Protein AF-A0A7Y5X250-F1 (afdb_monomer)

Nearest PDB structures (foldseek):
  8tr2-assembly1_B  TM=3.278E-01  e=4.775E+00  Rattus norvegicus
  2d1l-assembly1_B  TM=2.082E-01  e=7.367E+00  Mus musculus

Mean predicted aligned error: 4.44 Å

Secondary structure (DSSP, 8-state):
--GGGGGGHHHHHHHHHHHHHHS-GGGHHHHHHHHHHHHHHHHHHHHHHHHHHTTT-TT-HHHHHHHHHHHHHHHHHHHHHTS--GGGHHHHHHHHHHHHHHHHHHHHHTT-S-HHHHHHHHHHHHHHHHHHHHHHHTT--BTTTTB-HHHHHHHHHHHHHHHHHH--

Solvent-accessible surface area (backbone atoms only — not comparable to full-atom values): 8158 Å² total; per-residue (Å²): 137,57,83,75,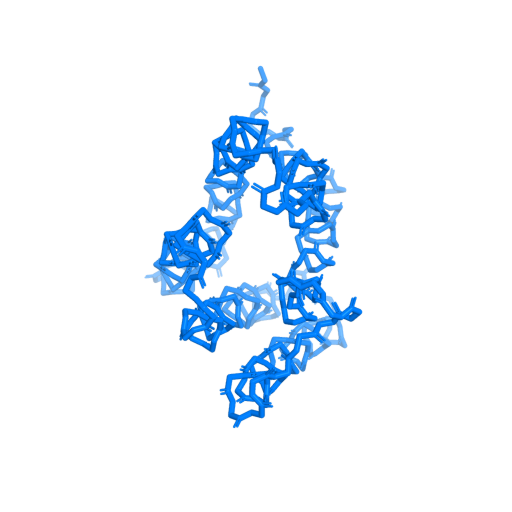56,36,28,58,26,24,49,50,14,44,70,25,37,51,55,28,46,68,52,58,89,89,42,60,68,60,32,51,53,26,42,51,54,12,49,54,26,37,53,47,18,50,52,44,50,31,65,54,36,43,78,58,32,88,86,32,58,44,30,47,46,27,51,54,18,46,57,51,18,55,54,30,46,47,38,30,68,74,69,60,36,59,79,32,42,29,61,21,14,45,20,44,16,41,26,38,28,30,52,21,50,44,36,32,75,54,64,73,48,58,66,68,59,22,50,49,34,35,52,50,14,50,48,19,29,54,44,10,45,49,28,48,74,65,76,50,46,49,90,87,41,90,30,52,66,24,58,52,51,45,45,54,50,37,44,55,50,22,54,55,57,60,78,106

pLDDT: mean 88.86, std 9.54, range [54.66, 97.62]

Sequence (168 aa):
MTRAKLPALGYAYVALALPALLLGLQHERAKTTLVTGAAFAYLWFIASLRARLVRFDPDGFFASVVVLGGGAYIALQTLAVIGGATQAAAPAAACAATVIIGSSLAAWRARKIARWFGQAGVAGGIAVLVVGLVEAAGDWTLAGGRVFASSLGFMVWVVVTATYLLRR

Foldseek 3Di:
DDLLLLLVLLVVLLVLLVVLQVDFPVCLPSNVVSLVSNLVSQLSNLVSLLVVLCVQCVVSPLSVQLNVLSVQLSVLSCCCRNVVPLLSQLVNLLSLLSNQLSSLVSCVVSVVDDPVSSVVSNVLSVVLNVQSVCCNVVVDAPPPTSHGPSVVSSSVSSVVVSVVSNVD

Structure (mmCIF, N/CA/C/O backbone):
data_AF-A0A7Y5X250-F1
#
_entry.id   AF-A0A7Y5X250-F1
#
loop_
_atom_site.group_PDB
_atom_site.id
_atom_site.type_symbol
_atom_site.label_atom_id
_atom_site.label_alt_id
_atom_site.label_comp_id
_atom_site.label_asym_id
_atom_site.label_entity_id
_atom_site.label_seq_id
_atom_site.pdbx_PDB_ins_code
_atom_site.Cartn_x
_atom_site.Cartn_y
_atom_site.Cartn_z
_atom_site.occupancy
_atom_site.B_iso_or_equiv
_atom_site.auth_seq_id
_atom_site.auth_comp_id
_atom_site.auth_asym_id
_atom_site.auth_atom_id
_atom_site.pdbx_PDB_model_num
ATOM 1 N N . MET A 1 1 ? 19.752 12.066 2.886 1.00 58.53 1 MET A N 1
ATOM 2 C CA . MET A 1 1 ? 19.222 10.825 2.269 1.00 58.53 1 MET A CA 1
ATOM 3 C C . MET A 1 1 ? 19.469 10.876 0.768 1.00 58.53 1 MET A C 1
ATOM 5 O O . MET A 1 1 ? 19.169 11.898 0.171 1.00 58.53 1 MET A O 1
ATOM 9 N N . THR A 1 2 ? 20.012 9.825 0.148 1.00 76.44 2 THR A N 1
ATOM 10 C CA . THR A 1 2 ? 20.107 9.747 -1.323 1.00 76.44 2 THR A CA 1
ATOM 11 C C . THR A 1 2 ? 18.828 9.136 -1.899 1.00 76.44 2 THR A C 1
ATOM 13 O O . THR A 1 2 ? 18.168 8.341 -1.229 1.00 76.44 2 THR A O 1
ATOM 16 N N . ARG A 1 3 ? 18.480 9.462 -3.154 1.00 72.56 3 ARG A N 1
ATOM 17 C CA . ARG A 1 3 ? 17.266 8.954 -3.832 1.00 72.56 3 ARG A CA 1
ATOM 18 C C . ARG A 1 3 ? 17.148 7.422 -3.796 1.00 72.56 3 ARG A C 1
ATOM 20 O O . ARG A 1 3 ? 16.043 6.901 -3.707 1.00 72.56 3 ARG A O 1
ATOM 27 N N . ALA A 1 4 ? 18.279 6.716 -3.809 1.00 78.12 4 ALA A N 1
ATOM 28 C CA . ALA A 1 4 ? 18.352 5.256 -3.738 1.00 78.12 4 ALA A CA 1
ATOM 29 C C . ALA A 1 4 ? 17.887 4.667 -2.392 1.00 78.12 4 ALA A C 1
ATOM 31 O O . ALA A 1 4 ? 17.453 3.523 -2.349 1.00 78.12 4 ALA A O 1
ATOM 32 N N . LYS A 1 5 ? 17.949 5.439 -1.298 1.00 86.75 5 LYS A N 1
ATOM 33 C CA . LYS A 1 5 ? 17.551 4.990 0.047 1.00 86.75 5 LYS A CA 1
ATOM 34 C C . LYS A 1 5 ? 16.111 5.361 0.411 1.00 86.75 5 LYS A C 1
ATOM 36 O O . LYS A 1 5 ? 15.608 4.876 1.416 1.00 86.75 5 LYS A O 1
ATOM 41 N N . LEU A 1 6 ? 15.436 6.183 -0.397 1.00 88.50 6 LEU A N 1
ATOM 42 C CA . LEU A 1 6 ? 14.043 6.585 -0.158 1.00 88.50 6 LEU A CA 1
ATOM 43 C C . LEU A 1 6 ? 13.054 5.411 -0.044 1.00 88.50 6 LEU A C 1
ATOM 45 O O . LEU A 1 6 ? 12.153 5.516 0.785 1.00 88.50 6 LEU A O 1
ATOM 49 N N . PRO A 1 7 ? 13.213 4.275 -0.758 1.00 92.19 7 PRO A N 1
ATOM 50 C CA . PRO A 1 7 ? 12.323 3.134 -0.560 1.00 92.19 7 PRO A CA 1
ATOM 51 C C . PRO A 1 7 ? 12.354 2.558 0.864 1.00 92.19 7 PRO A C 1
ATOM 53 O O . PRO A 1 7 ? 11.370 1.961 1.289 1.00 92.19 7 PRO A O 1
ATOM 56 N N . ALA A 1 8 ? 13.426 2.785 1.639 1.00 93.69 8 ALA A N 1
ATOM 57 C CA . ALA A 1 8 ? 13.496 2.370 3.042 1.00 93.69 8 ALA A CA 1
ATOM 58 C C . ALA A 1 8 ? 12.448 3.068 3.925 1.00 93.69 8 ALA A C 1
ATOM 60 O O . ALA A 1 8 ? 12.093 2.551 4.983 1.00 93.69 8 ALA A O 1
ATOM 61 N N . LEU A 1 9 ? 11.896 4.202 3.477 1.00 94.62 9 LEU A N 1
ATOM 62 C CA . LEU A 1 9 ? 10.781 4.862 4.155 1.00 94.62 9 LEU A CA 1
ATOM 63 C C . LEU A 1 9 ? 9.496 4.024 4.124 1.00 94.62 9 LEU A C 1
ATOM 65 O O . LEU A 1 9 ? 8.630 4.237 4.962 1.00 94.62 9 LEU A O 1
ATOM 69 N N . GLY A 1 10 ? 9.400 3.009 3.256 1.00 94.44 10 GLY A N 1
ATOM 70 C CA . GLY A 1 10 ? 8.344 2.002 3.349 1.00 94.44 10 GLY A CA 1
ATOM 71 C C . GLY A 1 10 ? 8.393 1.227 4.672 1.00 94.44 10 GLY A C 1
ATOM 72 O O . GLY A 1 10 ? 7.355 0.999 5.285 1.00 94.44 10 GLY A O 1
ATOM 73 N N . TYR A 1 11 ? 9.588 0.896 5.177 1.00 95.94 11 TYR A N 1
ATOM 74 C CA . TYR A 1 11 ? 9.721 0.273 6.500 1.00 95.94 11 TYR A CA 1
ATOM 75 C C . TYR A 1 11 ? 9.371 1.246 7.621 1.00 95.94 11 TYR A C 1
ATOM 77 O O . TYR A 1 11 ? 8.694 0.857 8.566 1.00 95.94 11 TYR A O 1
ATOM 85 N N . ALA A 1 12 ? 9.793 2.510 7.502 1.00 95.50 12 ALA A N 1
ATOM 86 C CA . ALA A 1 12 ? 9.445 3.543 8.476 1.00 95.50 12 ALA A CA 1
ATOM 87 C C . ALA A 1 12 ? 7.926 3.765 8.538 1.00 95.50 12 ALA A C 1
ATOM 89 O O . ALA A 1 12 ? 7.374 3.867 9.628 1.00 95.50 12 ALA A O 1
ATOM 90 N N . TYR A 1 13 ? 7.238 3.755 7.389 1.00 96.12 13 TYR A N 1
ATOM 91 C CA . TYR A 1 13 ? 5.777 3.772 7.339 1.00 96.12 13 TYR A CA 1
ATOM 92 C C . TYR A 1 13 ? 5.185 2.625 8.158 1.00 96.12 13 TYR A C 1
ATOM 94 O O . TYR A 1 13 ? 4.386 2.884 9.049 1.00 96.12 13 TYR A O 1
ATOM 102 N N . VAL A 1 14 ? 5.593 1.378 7.909 1.00 95.31 14 VAL A N 1
ATOM 103 C CA . VAL A 1 14 ? 5.022 0.218 8.614 1.00 95.31 14 VAL A CA 1
ATOM 104 C C . VAL A 1 14 ? 5.349 0.246 10.107 1.00 95.31 14 VAL A C 1
ATOM 106 O O . VAL A 1 14 ? 4.465 0.015 10.927 1.00 95.31 14 VAL A O 1
ATOM 109 N N . ALA A 1 15 ? 6.583 0.601 10.471 1.00 94.12 15 ALA A N 1
ATOM 110 C CA . ALA A 1 15 ? 7.022 0.698 11.861 1.00 94.12 15 ALA A CA 1
ATOM 111 C C . ALA A 1 15 ? 6.271 1.773 12.664 1.00 94.12 15 ALA A C 1
ATOM 113 O O . ALA A 1 15 ? 6.187 1.659 13.881 1.00 94.12 15 ALA A O 1
ATOM 114 N N . LEU A 1 16 ? 5.725 2.800 12.006 1.00 93.12 16 LEU A N 1
ATOM 115 C CA . LEU A 1 16 ? 4.952 3.867 12.648 1.00 93.12 16 LEU A CA 1
ATOM 116 C C . LEU A 1 16 ? 3.438 3.623 12.565 1.00 93.12 16 LEU A C 1
ATOM 118 O O . LEU A 1 16 ? 2.721 3.815 13.546 1.00 93.12 16 LEU A O 1
ATOM 122 N N . ALA A 1 17 ? 2.947 3.165 11.413 1.00 90.38 17 ALA A N 1
ATOM 123 C CA . ALA A 1 17 ? 1.528 2.936 11.166 1.00 90.38 17 ALA A CA 1
ATOM 124 C C . ALA A 1 17 ? 0.988 1.735 11.948 1.00 90.38 17 ALA A C 1
ATOM 126 O O . ALA A 1 17 ? -0.140 1.789 12.433 1.00 90.38 17 ALA A O 1
ATOM 127 N N . LEU A 1 18 ? 1.775 0.663 12.092 1.00 90.25 18 LEU A N 1
ATOM 128 C CA . LEU A 1 18 ? 1.334 -0.524 12.818 1.00 90.25 18 LEU A CA 1
ATOM 129 C C . LEU A 1 18 ? 1.092 -0.216 14.309 1.00 90.25 18 LEU A C 1
ATOM 131 O O . LEU A 1 18 ? -0.016 -0.479 14.775 1.00 90.25 18 LEU A O 1
ATOM 135 N N . PRO A 1 19 ? 2.023 0.418 15.054 1.00 88.56 19 PRO A N 1
ATOM 136 C CA . PRO A 1 19 ? 1.729 0.870 16.412 1.00 88.56 19 PRO A CA 1
ATOM 137 C C . PRO A 1 19 ? 0.556 1.848 16.480 1.00 88.56 19 PRO A C 1
ATOM 139 O O . PRO A 1 19 ? -0.241 1.756 17.405 1.00 88.56 19 PRO A O 1
ATOM 142 N N . ALA A 1 20 ? 0.401 2.749 15.504 1.00 86.75 20 ALA A N 1
ATOM 143 C CA . ALA A 1 20 ? -0.731 3.676 15.479 1.00 86.75 20 ALA A CA 1
ATOM 144 C C . ALA A 1 20 ? -2.092 2.970 15.354 1.00 86.75 20 ALA A C 1
ATOM 146 O O . ALA A 1 20 ? -3.065 3.434 15.938 1.00 86.75 20 ALA A O 1
ATOM 147 N N . LEU A 1 21 ? -2.159 1.857 14.615 1.00 82.62 21 LEU A N 1
ATOM 148 C CA . LEU A 1 21 ? -3.362 1.024 14.508 1.00 82.62 21 LEU A CA 1
ATOM 149 C C . LEU A 1 21 ? -3.627 0.211 15.780 1.00 82.62 21 LEU A C 1
ATOM 151 O O . LEU A 1 21 ? -4.781 -0.019 16.129 1.00 82.62 21 LEU A O 1
ATOM 155 N N . LEU A 1 22 ? -2.566 -0.235 16.456 1.00 84.06 22 LEU A N 1
ATOM 156 C CA . LEU A 1 22 ? -2.662 -1.030 17.683 1.00 84.06 22 LEU A CA 1
ATOM 157 C C . LEU A 1 22 ? -2.975 -0.178 18.919 1.00 84.06 22 LEU A C 1
ATOM 159 O O . LEU A 1 22 ? -3.583 -0.666 19.871 1.00 84.06 22 LEU A O 1
ATOM 163 N N . LEU A 1 23 ? -2.570 1.093 18.919 1.00 78.19 23 LEU A N 1
ATOM 164 C CA . LEU A 1 23 ? -2.908 2.039 19.973 1.00 78.19 23 LEU A CA 1
ATOM 165 C C . LEU A 1 23 ? -4.412 2.334 19.929 1.00 78.19 23 LEU A C 1
ATOM 167 O O . LEU A 1 23 ? -4.911 3.012 19.034 1.00 78.19 23 LEU A O 1
ATOM 171 N N . GLY A 1 24 ? -5.140 1.824 20.925 1.00 63.69 24 GLY A N 1
ATOM 172 C CA . GLY A 1 24 ? -6.560 2.119 21.114 1.00 63.69 24 GLY A CA 1
ATOM 173 C C . GLY A 1 24 ? -6.841 3.603 21.404 1.00 63.69 24 GLY A C 1
ATOM 174 O O . GLY A 1 24 ? -5.935 4.427 21.542 1.00 63.69 24 GLY A O 1
ATOM 175 N N . LEU A 1 25 ? -8.124 3.940 21.574 1.00 62.03 25 LEU A N 1
ATOM 176 C CA . LEU A 1 25 ? -8.637 5.320 21.716 1.00 62.03 25 LEU A CA 1
ATOM 177 C C . LEU A 1 25 ? -8.080 6.117 22.909 1.00 62.03 25 LEU A C 1
ATOM 179 O O . LEU A 1 25 ? -8.293 7.317 23.014 1.00 62.03 25 LEU A O 1
ATOM 183 N N . GLN A 1 26 ? -7.358 5.470 23.821 1.00 70.31 26 GLN A N 1
ATOM 184 C CA . GLN A 1 26 ? -6.811 6.112 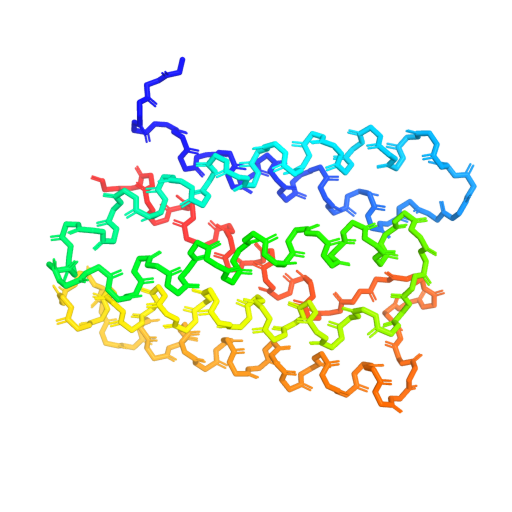25.016 1.00 70.31 26 GLN A CA 1
ATOM 185 C C . GLN A 1 26 ? -5.541 6.939 24.740 1.00 70.31 26 GLN A C 1
ATOM 187 O O . GLN A 1 26 ? -5.116 7.709 25.596 1.00 70.31 26 GLN A O 1
ATOM 192 N N . HIS A 1 27 ? -4.947 6.829 23.544 1.00 80.44 27 HIS A N 1
ATOM 193 C CA . HIS A 1 27 ? -3.666 7.464 23.208 1.00 80.44 27 HIS A CA 1
ATOM 194 C C . HIS A 1 27 ? -3.749 8.386 21.975 1.00 80.44 27 HIS A C 1
ATOM 196 O O . HIS A 1 27 ? -2.869 8.365 21.114 1.00 80.44 27 HIS A O 1
ATOM 202 N N . GLU A 1 28 ? -4.784 9.230 21.888 1.00 82.12 28 GLU A N 1
ATOM 203 C CA . GLU A 1 28 ? -5.069 10.095 20.723 1.00 82.12 28 GLU A CA 1
ATOM 204 C C . GLU A 1 28 ? -3.875 10.950 20.252 1.00 82.12 28 GLU A C 1
ATOM 206 O O . GLU A 1 28 ? -3.598 11.043 19.051 1.00 82.12 28 GLU A O 1
ATOM 211 N N . ARG A 1 29 ? -3.105 11.532 21.184 1.00 86.25 29 ARG A N 1
ATOM 212 C CA . ARG A 1 29 ? -1.911 12.330 20.844 1.00 86.25 29 ARG A CA 1
ATOM 213 C C . ARG A 1 29 ? -0.795 11.473 20.246 1.00 86.25 29 ARG A C 1
ATOM 215 O O . ARG A 1 29 ? -0.211 11.854 19.236 1.00 86.25 29 ARG A O 1
ATOM 222 N N . ALA A 1 30 ? -0.516 10.312 20.841 1.00 86.12 30 ALA A N 1
ATOM 223 C CA . ALA A 1 30 ? 0.519 9.407 20.344 1.00 86.12 30 ALA A CA 1
ATOM 224 C C . ALA A 1 30 ? 0.145 8.851 18.963 1.00 86.12 30 ALA A C 1
ATOM 226 O O . ALA A 1 30 ? 0.969 8.858 18.050 1.00 86.12 30 ALA A O 1
ATOM 227 N N . LYS A 1 31 ? -1.123 8.461 18.789 1.00 85.88 31 LYS A N 1
ATOM 228 C CA . LYS A 1 31 ? -1.690 8.010 17.515 1.00 85.88 31 LYS A CA 1
ATOM 229 C C . LYS A 1 31 ? -1.510 9.062 16.421 1.00 85.88 31 LYS A C 1
ATOM 231 O O . LYS A 1 31 ? -0.974 8.752 15.364 1.00 85.88 31 LYS A O 1
ATOM 236 N N . THR A 1 32 ? -1.869 10.317 16.693 1.00 88.81 32 THR A N 1
ATOM 237 C CA . THR A 1 32 ? -1.736 11.421 15.726 1.00 88.81 32 THR A CA 1
ATOM 238 C C . THR A 1 32 ? -0.283 11.645 15.298 1.00 88.81 32 THR A C 1
ATOM 240 O O . THR A 1 32 ? 0.003 11.761 14.105 1.00 88.81 32 THR A O 1
ATOM 243 N N . THR A 1 33 ? 0.655 11.648 16.247 1.00 91.50 33 THR A N 1
ATOM 244 C CA . THR A 1 33 ? 2.091 11.796 15.961 1.00 91.50 33 THR A CA 1
ATOM 245 C C . THR A 1 33 ? 2.624 10.652 15.099 1.00 91.50 33 THR A C 1
ATOM 247 O O . THR A 1 33 ? 3.309 10.891 14.102 1.00 91.50 33 THR A O 1
ATOM 250 N N . LEU A 1 34 ? 2.272 9.408 15.439 1.00 92.31 34 LEU A N 1
ATOM 251 C CA . LEU A 1 34 ? 2.693 8.226 14.689 1.00 92.31 34 LEU A CA 1
ATOM 252 C C . LEU A 1 34 ? 2.093 8.199 13.281 1.00 92.31 34 LEU A C 1
ATOM 254 O O . LEU A 1 34 ? 2.825 7.960 12.325 1.00 92.31 34 LEU A O 1
ATOM 258 N N . VAL A 1 35 ? 0.800 8.507 13.132 1.00 91.06 35 VAL A N 1
ATOM 259 C CA . VAL A 1 35 ? 0.139 8.599 11.819 1.00 91.06 35 VAL A CA 1
ATOM 260 C C . VAL A 1 35 ? 0.772 9.691 10.965 1.00 91.06 35 VAL A C 1
ATOM 262 O O . VAL A 1 35 ? 0.993 9.474 9.780 1.00 91.06 35 VAL A O 1
ATOM 265 N N . THR A 1 36 ? 1.130 10.835 11.549 1.00 93.56 36 THR A N 1
ATOM 266 C CA . THR A 1 36 ? 1.780 11.932 10.814 1.00 93.56 36 THR A CA 1
ATOM 267 C C . THR A 1 36 ? 3.148 11.504 10.280 1.00 93.56 36 THR A C 1
ATOM 269 O O . THR A 1 36 ? 3.439 11.674 9.094 1.00 93.56 36 THR A O 1
ATOM 272 N N . GLY A 1 37 ? 3.976 10.883 11.128 1.00 94.38 37 GLY A N 1
ATOM 273 C CA . GLY A 1 37 ? 5.267 10.333 10.709 1.00 94.38 37 GLY A CA 1
ATOM 274 C C . GLY A 1 37 ? 5.117 9.218 9.669 1.00 94.38 37 GLY A C 1
ATOM 275 O O . GLY A 1 37 ? 5.851 9.185 8.678 1.00 94.38 37 GLY A O 1
ATOM 276 N N . ALA A 1 38 ? 4.125 8.342 9.850 1.00 94.62 38 ALA A N 1
ATOM 277 C CA . ALA A 1 38 ? 3.800 7.281 8.909 1.00 94.62 38 ALA A CA 1
ATOM 278 C C . ALA A 1 38 ? 3.375 7.846 7.547 1.00 94.62 38 ALA A C 1
ATOM 280 O O . ALA A 1 38 ? 3.899 7.414 6.523 1.00 94.62 38 ALA A O 1
ATOM 281 N N . ALA A 1 39 ? 2.485 8.840 7.524 1.00 95.12 39 ALA A N 1
ATOM 282 C CA . ALA A 1 39 ? 2.012 9.490 6.308 1.00 95.12 39 ALA A CA 1
ATOM 283 C C . ALA A 1 39 ? 3.158 10.157 5.546 1.00 95.12 39 ALA A C 1
ATOM 285 O O . ALA A 1 39 ? 3.292 9.965 4.338 1.00 95.12 39 ALA A O 1
ATOM 286 N N . PHE A 1 40 ? 4.041 10.868 6.250 1.00 96.25 40 PHE A N 1
ATOM 287 C CA . PHE A 1 40 ? 5.239 11.442 5.646 1.00 96.25 40 PHE A CA 1
ATOM 288 C C . PHE A 1 40 ? 6.116 10.362 4.996 1.00 96.25 40 PHE A C 1
ATOM 290 O O . PHE A 1 40 ? 6.437 10.450 3.809 1.00 96.25 40 PHE A O 1
ATOM 297 N N . ALA A 1 41 ? 6.471 9.315 5.745 1.00 96.38 41 ALA A N 1
ATOM 298 C CA . ALA A 1 41 ? 7.305 8.226 5.242 1.00 96.38 41 ALA A CA 1
ATOM 299 C C . ALA A 1 41 ? 6.658 7.511 4.041 1.00 96.38 41 ALA A C 1
ATOM 301 O O . ALA A 1 41 ? 7.323 7.221 3.043 1.00 96.38 41 ALA A O 1
ATOM 302 N N . TYR A 1 42 ? 5.346 7.297 4.109 1.00 96.81 42 TYR A N 1
ATOM 303 C CA . TYR A 1 42 ? 4.552 6.686 3.055 1.00 96.81 42 TYR A CA 1
ATOM 304 C C . TYR A 1 42 ? 4.558 7.503 1.762 1.00 96.81 42 TYR A C 1
ATOM 306 O O . TYR A 1 42 ? 4.808 6.951 0.691 1.00 96.81 42 TYR A O 1
ATOM 314 N N . LEU A 1 43 ? 4.335 8.817 1.839 1.00 96.06 43 LEU A N 1
ATOM 315 C CA . LEU A 1 43 ? 4.326 9.682 0.658 1.00 96.06 43 LEU A CA 1
ATOM 316 C C . LEU A 1 43 ? 5.680 9.666 -0.059 1.00 96.06 43 LEU A C 1
ATOM 318 O O . LEU A 1 43 ? 5.734 9.559 -1.285 1.00 96.06 43 LEU A O 1
ATOM 322 N N . TRP A 1 44 ? 6.783 9.686 0.691 1.00 96.06 44 TRP A N 1
ATOM 323 C CA . TRP A 1 44 ? 8.119 9.548 0.112 1.00 96.06 44 TRP A CA 1
ATOM 324 C C . TRP A 1 44 ? 8.370 8.165 -0.491 1.00 96.06 44 TRP A C 1
ATOM 326 O O . TRP A 1 44 ? 8.986 8.060 -1.558 1.00 96.06 44 TRP A O 1
ATOM 336 N N . PHE A 1 45 ? 7.870 7.107 0.147 1.00 96.31 45 PHE A N 1
ATOM 337 C CA . PHE A 1 45 ? 7.903 5.764 -0.419 1.00 96.31 45 PHE A CA 1
ATOM 338 C C . PHE A 1 45 ? 7.136 5.702 -1.752 1.00 96.31 45 PHE A C 1
ATOM 340 O O . PHE A 1 45 ? 7.706 5.262 -2.754 1.00 96.31 45 PHE A O 1
ATOM 347 N N . ILE A 1 46 ? 5.906 6.225 -1.818 1.00 96.69 46 ILE A N 1
ATOM 348 C CA . ILE A 1 46 ? 5.101 6.280 -3.049 1.00 96.69 46 ILE A CA 1
ATOM 349 C C . ILE A 1 46 ? 5.785 7.122 -4.126 1.00 96.69 46 ILE A C 1
ATOM 351 O O . ILE A 1 46 ? 5.855 6.698 -5.280 1.00 96.69 46 ILE A O 1
ATOM 355 N N . ALA A 1 47 ? 6.372 8.266 -3.771 1.00 94.44 47 ALA A N 1
ATOM 356 C CA . ALA A 1 47 ? 7.146 9.076 -4.707 1.00 94.44 47 ALA A CA 1
ATOM 357 C C . ALA A 1 47 ? 8.348 8.301 -5.280 1.00 94.44 47 ALA A C 1
ATOM 359 O O . ALA A 1 47 ? 8.636 8.387 -6.479 1.00 94.44 47 ALA A O 1
ATOM 360 N N . SER A 1 48 ? 9.029 7.500 -4.451 1.00 94.19 48 SER A N 1
ATOM 361 C CA . SER A 1 48 ? 10.138 6.644 -4.888 1.00 94.19 48 SER A CA 1
ATOM 362 C C . SER A 1 48 ? 9.675 5.528 -5.834 1.00 94.19 48 SER A C 1
ATOM 364 O O . SER A 1 48 ? 10.321 5.274 -6.855 1.00 94.19 48 SER A O 1
ATOM 366 N N . LEU A 1 49 ? 8.517 4.923 -5.554 1.00 94.19 49 LEU A N 1
ATOM 367 C CA . LEU A 1 49 ? 7.905 3.907 -6.401 1.00 94.19 49 LEU A CA 1
ATOM 368 C C . LEU A 1 49 ? 7.470 4.506 -7.741 1.00 94.19 49 LEU A C 1
ATOM 370 O O . LEU A 1 49 ? 7.855 3.990 -8.788 1.00 94.19 49 LEU A O 1
ATOM 374 N N . ARG A 1 50 ? 6.765 5.643 -7.730 1.00 94.62 50 ARG A N 1
ATOM 375 C CA . ARG A 1 50 ? 6.391 6.402 -8.933 1.00 94.62 50 ARG A CA 1
ATOM 376 C C . ARG A 1 50 ? 7.611 6.687 -9.803 1.00 94.62 50 ARG A C 1
ATOM 378 O O . ARG A 1 50 ? 7.598 6.414 -10.998 1.00 94.62 50 ARG A O 1
ATOM 385 N N . ALA A 1 51 ? 8.685 7.202 -9.206 1.00 92.06 51 ALA A N 1
ATOM 386 C CA . ALA A 1 51 ? 9.929 7.491 -9.912 1.00 92.06 51 ALA A CA 1
ATOM 387 C C . ALA A 1 51 ? 10.530 6.258 -10.610 1.00 92.06 51 ALA A C 1
ATOM 389 O O . ALA A 1 51 ? 11.181 6.401 -11.646 1.00 92.06 51 ALA A O 1
ATOM 390 N N . ARG A 1 52 ? 10.332 5.062 -10.044 1.00 90.88 52 ARG A N 1
ATOM 391 C CA . ARG A 1 52 ? 10.724 3.791 -10.661 1.00 90.88 52 ARG A CA 1
ATOM 392 C C . ARG A 1 52 ? 9.782 3.431 -11.810 1.00 90.88 52 ARG A C 1
ATOM 394 O O . ARG A 1 52 ? 10.259 3.092 -12.887 1.00 90.88 52 ARG A O 1
ATOM 401 N N . LEU A 1 53 ? 8.473 3.534 -11.582 1.00 91.75 53 LEU A N 1
ATOM 402 C CA . LEU A 1 53 ? 7.434 3.146 -12.535 1.00 91.75 53 LEU A CA 1
ATOM 403 C C . LEU A 1 53 ? 7.453 3.979 -13.814 1.00 91.75 53 LEU A C 1
ATOM 405 O O . LEU A 1 53 ? 7.357 3.399 -14.884 1.00 91.75 53 LEU A O 1
ATOM 409 N N . VAL A 1 54 ? 7.691 5.290 -13.735 1.00 93.31 54 VAL A N 1
ATOM 410 C CA . VAL A 1 54 ? 7.799 6.160 -14.927 1.00 93.31 54 VAL A CA 1
ATOM 411 C C . VAL A 1 54 ? 8.897 5.690 -15.894 1.00 93.31 54 VAL A C 1
ATOM 413 O O . VAL A 1 54 ? 8.806 5.907 -17.094 1.00 93.31 54 VAL A O 1
ATOM 416 N N . ARG A 1 55 ? 9.933 4.987 -15.412 1.00 89.12 55 ARG A N 1
ATOM 417 C CA . ARG A 1 55 ? 10.971 4.408 -16.289 1.00 89.12 55 ARG A CA 1
ATOM 418 C C . ARG A 1 55 ? 10.501 3.163 -17.047 1.00 89.12 55 ARG A C 1
ATOM 420 O O . ARG A 1 55 ? 11.185 2.715 -17.960 1.00 89.12 55 ARG A O 1
ATOM 427 N N . PHE A 1 56 ? 9.418 2.544 -16.593 1.00 83.75 56 PHE A N 1
ATOM 428 C CA . PHE A 1 56 ? 8.860 1.293 -17.111 1.00 83.75 56 PHE A CA 1
ATOM 429 C C . PHE A 1 56 ? 7.559 1.509 -17.887 1.00 83.75 56 PHE A C 1
ATOM 431 O O . PHE A 1 56 ? 7.121 0.607 -18.594 1.00 83.75 56 PHE A O 1
ATOM 438 N N . ASP A 1 57 ? 6.961 2.684 -17.728 1.00 87.81 57 ASP A N 1
ATOM 439 C CA . ASP A 1 57 ? 5.641 3.058 -18.205 1.00 87.81 57 ASP A CA 1
ATOM 440 C C . ASP A 1 57 ? 5.735 4.456 -18.840 1.00 87.81 57 ASP A C 1
ATOM 442 O O . ASP A 1 57 ? 5.574 5.455 -18.133 1.00 87.81 57 ASP A O 1
ATOM 446 N N . PRO A 1 58 ? 6.092 4.541 -20.137 1.00 82.75 58 PRO A N 1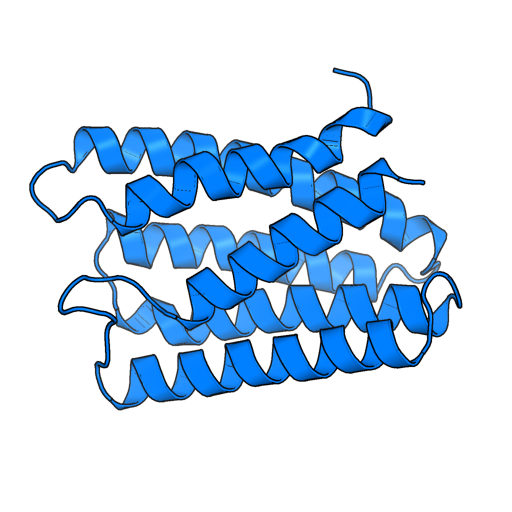
ATOM 447 C CA . PRO A 1 58 ? 6.323 5.816 -20.816 1.00 82.75 58 PRO A CA 1
ATOM 448 C C . PRO A 1 58 ? 5.060 6.683 -20.888 1.00 82.75 58 PRO A C 1
ATOM 450 O O . PRO A 1 58 ? 5.168 7.904 -20.810 1.00 82.75 58 PRO A O 1
ATOM 453 N N . ASP A 1 59 ? 3.879 6.061 -20.936 1.00 89.88 59 ASP A N 1
ATOM 454 C CA . ASP A 1 59 ? 2.585 6.755 -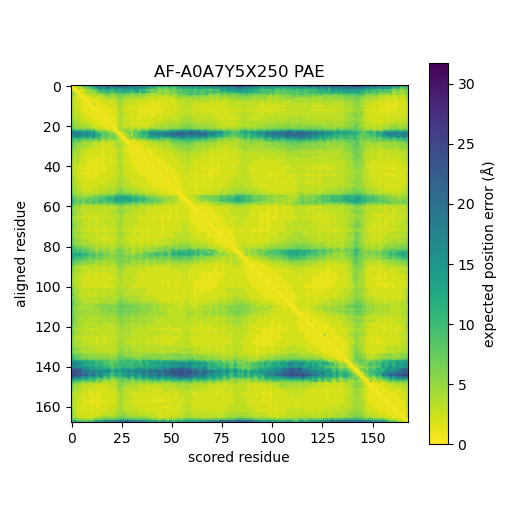20.906 1.00 89.88 59 ASP A CA 1
ATOM 455 C C . ASP A 1 59 ? 2.236 7.275 -19.499 1.00 89.88 59 ASP A C 1
ATOM 457 O O . ASP A 1 59 ? 1.331 8.088 -19.321 1.00 89.88 59 ASP A O 1
ATOM 461 N N . GLY A 1 60 ? 2.945 6.800 -18.468 1.00 91.06 60 GLY A N 1
ATOM 462 C CA . GLY A 1 60 ? 2.759 7.208 -17.078 1.00 91.06 60 GLY A CA 1
ATOM 463 C C . GLY A 1 60 ? 1.409 6.810 -16.474 1.00 91.06 60 GLY A C 1
ATOM 464 O O . GLY A 1 60 ? 1.072 7.294 -15.387 1.00 91.06 60 GLY A O 1
ATOM 465 N N . PHE A 1 61 ? 0.642 5.942 -17.136 1.00 94.50 61 PHE A N 1
ATOM 466 C CA . PHE A 1 61 ? -0.665 5.473 -16.686 1.00 94.50 61 PHE A CA 1
ATOM 467 C C . PHE A 1 61 ? -0.587 4.782 -15.317 1.00 94.50 61 PHE A C 1
ATOM 469 O O . PHE A 1 61 ? -1.219 5.216 -14.354 1.00 94.50 61 PHE A O 1
ATOM 476 N N . PHE A 1 62 ? 0.242 3.747 -15.182 1.00 94.81 62 PHE A N 1
ATOM 477 C CA . PHE A 1 62 ? 0.419 3.017 -13.929 1.00 94.81 62 PHE A CA 1
ATOM 478 C C . PHE A 1 62 ? 1.068 3.876 -12.850 1.00 94.81 62 PHE A C 1
ATOM 480 O O . PHE A 1 62 ? 0.702 3.776 -11.678 1.00 94.81 62 PHE A O 1
ATOM 487 N N . ALA A 1 63 ? 2.018 4.736 -13.227 1.00 94.38 63 ALA A N 1
ATOM 488 C CA . ALA A 1 63 ? 2.619 5.669 -12.281 1.00 94.38 63 ALA A CA 1
ATOM 489 C C . ALA A 1 63 ? 1.571 6.638 -11.704 1.00 94.38 63 ALA A C 1
ATOM 491 O O . ALA A 1 63 ? 1.585 6.905 -10.502 1.00 94.38 63 ALA A O 1
ATOM 492 N N . SER A 1 64 ? 0.645 7.122 -12.534 1.00 95.75 64 SER A N 1
ATOM 493 C CA . SER A 1 64 ? -0.454 8.000 -12.121 1.00 95.75 64 SER A CA 1
ATOM 494 C C . SER A 1 64 ? -1.460 7.271 -11.235 1.00 95.75 64 SER A C 1
ATOM 496 O O . SER A 1 64 ? -1.781 7.762 -10.156 1.00 95.75 64 SER A O 1
ATOM 498 N N . VAL A 1 65 ? -1.880 6.064 -11.626 1.00 96.19 65 VAL A N 1
ATOM 499 C CA . VAL A 1 65 ? -2.790 5.216 -10.837 1.00 96.19 65 VAL A CA 1
ATOM 500 C C . VAL A 1 65 ? -2.224 4.936 -9.441 1.00 96.19 65 VAL A C 1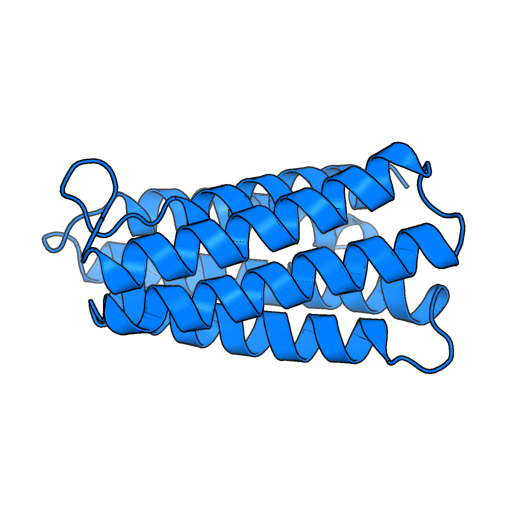
ATOM 502 O O . VAL A 1 65 ? -2.941 5.052 -8.450 1.00 96.19 65 VAL A O 1
ATOM 505 N N . VAL A 1 66 ? -0.926 4.634 -9.336 1.00 96.31 66 VAL A N 1
ATOM 506 C CA . VAL A 1 66 ? -0.255 4.386 -8.049 1.00 96.31 66 VAL A CA 1
ATOM 507 C C . VAL A 1 66 ? -0.201 5.638 -7.174 1.00 96.31 66 VAL A C 1
ATOM 509 O O . VAL A 1 66 ? -0.389 5.543 -5.965 1.00 96.31 66 VAL A O 1
ATOM 512 N N . VAL A 1 67 ? 0.038 6.815 -7.751 1.00 96.50 67 VAL A N 1
ATOM 513 C CA . VAL A 1 67 ? 0.076 8.068 -6.981 1.00 96.50 67 VAL A CA 1
ATOM 514 C C . VAL A 1 67 ? -1.316 8.467 -6.509 1.00 96.50 67 VAL A C 1
ATOM 516 O O . VAL A 1 67 ? -1.471 8.818 -5.344 1.00 96.50 67 VAL A O 1
ATOM 519 N N . LEU A 1 68 ? -2.322 8.386 -7.383 1.00 96.81 68 LEU A N 1
ATOM 520 C CA . LEU A 1 68 ? -3.705 8.717 -7.043 1.00 96.81 68 LEU A CA 1
ATOM 521 C C . LEU A 1 68 ? -4.259 7.746 -5.998 1.00 96.81 68 LEU A C 1
ATOM 523 O O . LEU A 1 68 ? -4.769 8.181 -4.968 1.00 96.81 68 LEU A O 1
ATOM 527 N N . GLY A 1 69 ? -4.081 6.440 -6.219 1.00 96.06 69 GLY A N 1
ATOM 528 C CA . GLY A 1 69 ? -4.458 5.412 -5.254 1.00 96.06 69 GLY A CA 1
ATOM 529 C C . GLY A 1 69 ? -3.726 5.584 -3.925 1.00 96.06 69 GLY A C 1
ATOM 530 O O . GLY A 1 69 ? -4.352 5.537 -2.873 1.00 96.06 69 GLY A O 1
ATOM 531 N N . GLY A 1 70 ? -2.420 5.860 -3.945 1.00 95.25 70 GLY A N 1
ATOM 532 C CA . GLY A 1 70 ? -1.648 6.039 -2.717 1.00 95.25 70 GLY A CA 1
ATOM 533 C C . GLY A 1 70 ? -2.030 7.303 -1.944 1.00 95.25 70 GLY A C 1
ATOM 534 O O . GLY A 1 70 ? -2.220 7.260 -0.731 1.00 95.25 70 GLY A O 1
ATOM 535 N N . GLY A 1 71 ? -2.207 8.426 -2.641 1.00 95.50 71 GLY A N 1
ATOM 536 C CA . GLY A 1 71 ? -2.651 9.682 -2.036 1.00 95.50 71 GLY A CA 1
ATOM 537 C C . GLY A 1 71 ? -4.042 9.569 -1.407 1.00 95.50 71 GLY A C 1
ATOM 538 O O . GLY A 1 71 ? -4.238 9.992 -0.270 1.00 95.50 71 GLY A O 1
ATOM 539 N N . ALA A 1 72 ? -4.989 8.934 -2.103 1.00 95.88 72 ALA A N 1
ATOM 540 C CA . ALA A 1 72 ? -6.321 8.678 -1.559 1.00 95.88 72 ALA A CA 1
ATOM 541 C C . ALA A 1 72 ? -6.274 7.709 -0.364 1.00 95.88 72 ALA A C 1
ATOM 543 O O . ALA A 1 72 ? -6.919 7.953 0.656 1.00 95.88 72 ALA A O 1
ATOM 544 N N . TYR A 1 73 ? -5.457 6.653 -0.454 1.00 95.25 73 TYR A N 1
ATOM 545 C CA . TYR A 1 73 ? -5.286 5.679 0.620 1.00 95.25 73 TYR A CA 1
ATOM 546 C C . TYR A 1 73 ? -4.848 6.337 1.928 1.00 95.25 7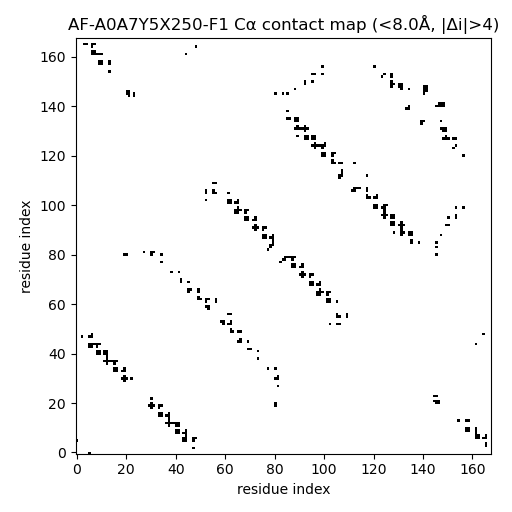3 TYR A C 1
ATOM 548 O O . TYR A 1 73 ? -5.466 6.087 2.958 1.00 95.25 73 TYR A O 1
ATOM 556 N N . ILE A 1 74 ? -3.816 7.188 1.912 1.00 93.88 74 ILE A N 1
ATOM 557 C CA . ILE A 1 74 ? -3.301 7.755 3.165 1.00 93.88 74 ILE A CA 1
ATOM 558 C C . ILE A 1 74 ? -4.306 8.707 3.827 1.00 93.88 74 ILE A C 1
ATOM 560 O O . ILE A 1 74 ? -4.404 8.732 5.055 1.00 93.88 74 ILE A O 1
ATOM 564 N N . ALA A 1 75 ? -5.104 9.432 3.037 1.00 92.69 75 ALA A N 1
ATOM 565 C CA . ALA A 1 75 ? -6.187 10.265 3.553 1.00 92.69 75 ALA A CA 1
ATOM 566 C C . ALA A 1 75 ? -7.274 9.410 4.229 1.00 92.69 75 ALA A C 1
ATOM 568 O O . ALA A 1 75 ? -7.649 9.672 5.373 1.00 92.69 75 ALA A O 1
ATOM 569 N N . LEU A 1 76 ? -7.722 8.342 3.563 1.00 91.94 76 LEU A N 1
ATOM 570 C CA . LEU A 1 76 ? -8.748 7.435 4.086 1.00 91.94 76 LEU A CA 1
ATOM 571 C C . LEU A 1 76 ? -8.255 6.632 5.296 1.00 91.94 76 LEU A C 1
ATOM 573 O O . LEU A 1 76 ? -8.984 6.486 6.274 1.00 91.94 76 LEU A O 1
ATOM 577 N N . GLN A 1 77 ? -6.998 6.184 5.284 1.00 89.56 77 GLN A N 1
ATOM 578 C CA . GLN A 1 77 ? -6.373 5.534 6.432 1.00 89.56 77 GLN A CA 1
ATOM 579 C C . GLN A 1 77 ? -6.315 6.490 7.629 1.00 89.56 77 GLN A C 1
ATOM 581 O O . GLN A 1 77 ? -6.653 6.101 8.742 1.00 89.56 77 GLN A O 1
ATOM 586 N N . THR A 1 78 ? -5.947 7.754 7.413 1.00 88.44 78 THR A N 1
ATOM 587 C CA . THR A 1 78 ? -5.915 8.763 8.482 1.00 88.44 78 THR A CA 1
ATOM 588 C C . THR A 1 78 ? -7.308 8.994 9.075 1.00 88.44 78 THR A C 1
ATOM 590 O O . THR A 1 78 ? -7.447 9.038 10.298 1.00 88.44 78 THR A O 1
ATOM 593 N N . LEU A 1 79 ? -8.350 9.067 8.239 1.00 87.00 79 LEU A N 1
ATOM 594 C CA . LEU A 1 79 ? -9.743 9.162 8.692 1.00 87.00 79 LEU A CA 1
ATOM 595 C C . LEU A 1 79 ? -10.179 7.933 9.503 1.00 87.00 79 LEU A C 1
ATOM 597 O O . LEU A 1 79 ? -10.833 8.083 10.534 1.00 87.00 79 LEU A O 1
ATOM 601 N N . ALA A 1 80 ? -9.785 6.729 9.086 1.00 83.31 80 ALA A N 1
ATOM 602 C CA . ALA A 1 80 ? -10.093 5.503 9.815 1.00 83.31 80 ALA A CA 1
ATOM 603 C C . ALA A 1 80 ? -9.384 5.450 11.182 1.00 83.31 80 ALA A C 1
ATOM 605 O O . ALA A 1 80 ? -10.014 5.148 12.196 1.00 83.31 80 ALA A O 1
ATOM 606 N N . VAL A 1 81 ? -8.090 5.791 11.233 1.00 82.00 81 VAL A N 1
ATOM 607 C CA . VAL A 1 81 ? -7.272 5.703 12.456 1.00 82.00 81 VAL A CA 1
ATOM 608 C C . VAL A 1 81 ? -7.583 6.833 13.440 1.00 82.00 81 VAL A C 1
ATOM 610 O O . VAL A 1 81 ? -7.825 6.583 14.623 1.00 82.00 81 VAL A O 1
ATOM 613 N N . ILE A 1 82 ? -7.582 8.085 12.980 1.00 82.75 82 ILE A N 1
ATOM 614 C CA . ILE A 1 82 ? -7.798 9.255 13.843 1.00 82.75 82 ILE A CA 1
ATOM 615 C C . ILE A 1 82 ? -9.289 9.495 14.052 1.00 82.75 82 ILE A C 1
ATOM 617 O O . ILE A 1 82 ? -9.739 9.551 15.193 1.00 82.75 82 ILE A O 1
ATOM 621 N N . GLY A 1 83 ? -10.053 9.580 12.963 1.00 78.06 83 GLY A N 1
ATOM 622 C CA . GLY A 1 83 ? -11.487 9.870 13.004 1.00 78.06 83 GLY A CA 1
ATOM 623 C C . GLY A 1 83 ? -12.349 8.690 13.447 1.00 78.06 83 GLY A C 1
ATOM 624 O O . GLY A 1 83 ? -13.515 8.878 13.783 1.00 78.06 83 GLY A O 1
ATOM 625 N N . GLY A 1 84 ? -11.803 7.470 13.469 1.00 75.81 84 GLY A N 1
ATOM 626 C CA . GLY A 1 84 ? -12.560 6.295 13.881 1.00 75.81 84 GLY A CA 1
ATOM 627 C C . GLY A 1 84 ? -13.608 5.823 12.884 1.00 75.81 84 GLY A C 1
ATOM 628 O O . GLY A 1 84 ? -14.471 5.028 13.251 1.00 75.81 84 GLY A O 1
ATOM 629 N N . ALA A 1 85 ? -13.551 6.329 11.653 1.00 78.31 85 ALA A N 1
ATOM 630 C CA . ALA A 1 85 ? -14.522 6.043 10.614 1.00 78.31 85 ALA A CA 1
ATOM 631 C C . ALA A 1 85 ? -14.256 4.658 10.010 1.00 78.31 85 ALA A C 1
ATOM 633 O O . ALA A 1 85 ? -13.518 4.528 9.035 1.00 78.31 85 ALA A O 1
ATOM 634 N N . THR A 1 86 ? -14.868 3.614 10.573 1.00 75.62 86 THR A N 1
ATOM 635 C CA . THR A 1 86 ? -14.777 2.237 10.047 1.00 75.62 86 THR A CA 1
ATOM 636 C C . THR A 1 86 ? -15.290 2.132 8.611 1.00 75.62 86 THR A C 1
ATOM 638 O O . THR A 1 86 ? -14.745 1.380 7.810 1.00 75.62 86 THR A O 1
ATOM 641 N N . GLN A 1 87 ? -16.244 2.986 8.238 1.00 78.88 87 GLN A N 1
ATOM 642 C CA . GLN A 1 87 ? -16.763 3.119 6.874 1.00 78.88 87 GLN A CA 1
ATOM 643 C C . GLN A 1 87 ? -15.689 3.513 5.842 1.00 78.88 87 GLN A C 1
ATOM 645 O O . GLN A 1 87 ? -15.855 3.255 4.653 1.00 78.88 87 GLN A O 1
ATOM 650 N N . ALA A 1 88 ? -14.566 4.104 6.273 1.00 84.56 88 ALA A N 1
ATOM 651 C CA . ALA A 1 88 ? -13.448 4.430 5.389 1.00 84.56 88 ALA A CA 1
ATOM 652 C C . ALA A 1 88 ? -12.569 3.209 5.048 1.00 84.56 88 ALA A C 1
ATOM 654 O O . ALA A 1 88 ? -11.721 3.314 4.162 1.00 84.56 88 ALA A O 1
ATOM 655 N N . ALA A 1 89 ? -12.772 2.053 5.696 1.00 80.75 89 ALA A N 1
ATOM 656 C CA . ALA A 1 89 ? -11.945 0.861 5.508 1.00 80.75 89 ALA A CA 1
ATOM 657 C C . ALA A 1 89 ? -12.061 0.261 4.099 1.00 80.75 89 ALA A C 1
ATOM 659 O O . ALA A 1 89 ? -11.038 0.057 3.449 1.00 80.75 89 ALA A O 1
ATOM 660 N N . ALA A 1 90 ? -13.277 0.042 3.583 1.00 87.62 90 ALA A N 1
ATOM 661 C CA . ALA A 1 90 ? -13.466 -0.468 2.219 1.00 87.62 90 ALA A CA 1
ATOM 662 C C . ALA A 1 90 ? -12.920 0.492 1.143 1.00 87.62 90 ALA A C 1
ATOM 664 O O . ALA A 1 90 ? -12.154 0.042 0.285 1.00 87.62 90 ALA A O 1
ATOM 665 N N . PRO A 1 91 ? -13.221 1.806 1.186 1.00 92.25 91 PRO A N 1
ATOM 666 C CA . PRO A 1 91 ? -12.592 2.779 0.298 1.00 92.25 91 PRO A CA 1
ATOM 667 C C . PRO A 1 91 ? -11.059 2.769 0.389 1.00 92.25 91 PRO A C 1
ATOM 669 O O . PRO A 1 91 ? -10.385 2.750 -0.640 1.00 92.25 91 PRO A O 1
ATOM 672 N N . ALA A 1 92 ? -10.491 2.720 1.602 1.00 92.94 92 ALA A N 1
ATOM 673 C CA . ALA A 1 92 ? -9.043 2.640 1.786 1.00 92.94 92 ALA A CA 1
ATOM 674 C C . ALA A 1 92 ? -8.475 1.354 1.167 1.00 92.94 92 ALA A C 1
ATOM 676 O O . ALA A 1 92 ? -7.491 1.407 0.430 1.00 92.94 92 ALA A O 1
ATOM 677 N N . ALA A 1 93 ? -9.112 0.205 1.392 1.00 93.31 93 ALA A N 1
ATOM 678 C CA . ALA A 1 93 ? -8.700 -1.070 0.818 1.00 93.31 93 ALA A CA 1
ATOM 679 C C . ALA A 1 93 ? -8.739 -1.058 -0.718 1.00 93.31 93 ALA A C 1
ATOM 681 O O . ALA A 1 93 ? -7.822 -1.573 -1.355 1.00 93.31 93 ALA A O 1
ATOM 682 N N . ALA A 1 94 ? -9.736 -0.409 -1.328 1.00 96.00 94 ALA A N 1
ATOM 683 C CA . ALA A 1 94 ? -9.793 -0.234 -2.777 1.00 96.00 94 ALA A CA 1
ATOM 684 C C . ALA A 1 94 ? -8.624 0.613 -3.308 1.00 96.00 94 ALA A C 1
ATOM 686 O O . ALA A 1 94 ? -7.994 0.263 -4.313 1.00 96.00 94 ALA A O 1
ATOM 687 N N . CYS A 1 95 ? -8.270 1.690 -2.605 1.00 96.75 95 CYS A N 1
ATOM 688 C CA . CYS A 1 95 ? -7.107 2.511 -2.934 1.00 96.75 95 CYS A CA 1
ATOM 689 C C . CYS A 1 95 ? -5.788 1.731 -2.778 1.00 96.75 95 CYS A C 1
ATOM 691 O O . CYS A 1 95 ? -4.940 1.761 -3.673 1.00 96.75 95 CYS A O 1
ATOM 693 N N . ALA A 1 96 ? -5.636 0.970 -1.693 1.00 96.38 96 ALA A N 1
ATOM 694 C CA . ALA A 1 96 ? -4.494 0.090 -1.457 1.00 96.38 96 ALA A CA 1
ATOM 695 C C . ALA A 1 96 ? -4.353 -0.977 -2.555 1.00 96.38 96 ALA A C 1
ATOM 697 O O . ALA A 1 96 ? -3.279 -1.138 -3.139 1.00 96.38 96 ALA A O 1
ATOM 698 N N . ALA A 1 97 ? -5.445 -1.665 -2.893 1.00 97.31 97 ALA A N 1
ATOM 699 C CA . ALA A 1 97 ? -5.488 -2.655 -3.964 1.00 97.31 97 ALA A CA 1
ATOM 700 C C . ALA A 1 97 ? -5.088 -2.050 -5.314 1.00 97.31 97 ALA A C 1
ATOM 702 O O . ALA A 1 97 ? -4.292 -2.638 -6.044 1.00 97.31 97 ALA A O 1
ATOM 703 N N . THR A 1 98 ? -5.565 -0.841 -5.613 1.00 97.44 98 THR A N 1
ATOM 704 C CA . THR A 1 98 ? -5.201 -0.095 -6.827 1.00 97.44 98 THR A CA 1
ATOM 705 C C . THR A 1 98 ? -3.689 0.131 -6.919 1.00 97.44 98 THR A C 1
ATOM 707 O O . THR A 1 98 ? -3.086 -0.113 -7.967 1.00 97.44 98 THR A O 1
ATOM 710 N N . VAL A 1 99 ? -3.049 0.524 -5.812 1.00 97.56 99 VAL A N 1
ATOM 711 C CA . VAL A 1 99 ? -1.590 0.698 -5.739 1.00 97.56 99 VAL A CA 1
ATOM 712 C C . VAL A 1 99 ? -0.859 -0.625 -5.973 1.00 97.56 99 VAL A C 1
ATOM 714 O O . VAL A 1 99 ? 0.078 -0.680 -6.779 1.00 97.56 99 VAL A O 1
ATOM 717 N N . ILE A 1 100 ? -1.293 -1.698 -5.305 1.00 97.62 100 ILE A N 1
ATOM 718 C CA . ILE A 1 100 ? -0.688 -3.030 -5.427 1.00 97.62 100 ILE A CA 1
ATOM 719 C C . ILE A 1 100 ? -0.789 -3.530 -6.871 1.00 97.62 100 ILE A C 1
ATOM 721 O O . ILE A 1 100 ? 0.215 -3.910 -7.475 1.00 97.62 100 ILE A O 1
ATOM 725 N N . ILE A 1 101 ? -1.990 -3.516 -7.446 1.00 97.44 101 ILE A N 1
ATOM 726 C CA . ILE A 1 101 ? -2.256 -4.064 -8.777 1.00 97.44 101 ILE A CA 1
ATOM 727 C C . ILE A 1 101 ? -1.545 -3.223 -9.836 1.00 97.44 101 ILE A C 1
ATOM 729 O O . ILE A 1 101 ? -0.840 -3.779 -10.678 1.00 97.44 101 ILE A O 1
ATOM 733 N N . GLY A 1 102 ? -1.663 -1.893 -9.772 1.00 95.69 102 GLY A N 1
ATOM 734 C CA . GLY A 1 102 ? -1.054 -0.989 -10.747 1.00 95.69 102 GLY A CA 1
ATOM 735 C C . GLY A 1 102 ? 0.468 -1.125 -10.801 1.00 95.69 102 GLY A C 1
ATOM 736 O O . GLY A 1 102 ? 1.045 -1.303 -11.873 1.00 95.69 102 GLY A O 1
ATOM 737 N N . SER A 1 103 ? 1.125 -1.131 -9.641 1.00 95.69 103 SER A N 1
ATOM 738 C CA . SER A 1 103 ? 2.579 -1.323 -9.562 1.00 95.69 103 SER A CA 1
ATOM 739 C C . SER A 1 103 ? 3.024 -2.724 -10.009 1.00 95.69 103 SER A C 1
ATOM 741 O O . SER A 1 103 ? 4.034 -2.850 -10.710 1.00 95.69 103 SER A O 1
ATOM 743 N N . SER A 1 104 ? 2.263 -3.769 -9.665 1.00 95.44 104 SER A N 1
ATOM 744 C CA . SER A 1 104 ? 2.572 -5.159 -10.032 1.00 95.44 104 SER A CA 1
ATOM 745 C C . SER A 1 104 ? 2.425 -5.393 -11.535 1.00 95.44 104 SER A C 1
ATOM 747 O O . SER A 1 104 ? 3.310 -5.984 -12.157 1.00 95.44 104 SER A O 1
ATOM 749 N N . LEU A 1 105 ? 1.351 -4.878 -12.144 1.00 95.00 105 LEU A N 1
ATOM 750 C CA . LEU A 1 105 ? 1.121 -4.948 -13.587 1.00 95.00 105 LEU A CA 1
ATOM 751 C C . LEU A 1 105 ? 2.193 -4.184 -14.363 1.00 95.00 105 LEU A C 1
ATOM 753 O O . LEU A 1 105 ? 2.726 -4.719 -15.334 1.00 95.00 105 LEU A O 1
ATOM 757 N N . ALA A 1 106 ? 2.553 -2.977 -13.923 1.00 94.19 106 ALA A N 1
ATOM 758 C CA . ALA A 1 106 ? 3.599 -2.184 -14.562 1.00 94.19 106 ALA A CA 1
ATOM 759 C C . ALA A 1 106 ? 4.950 -2.912 -14.562 1.00 94.19 106 ALA A C 1
ATOM 761 O O . ALA A 1 106 ? 5.594 -3.065 -15.601 1.00 94.19 106 ALA A O 1
ATOM 762 N N . ALA A 1 107 ? 5.368 -3.422 -13.399 1.00 92.50 107 ALA A N 1
ATOM 763 C CA . ALA A 1 107 ? 6.628 -4.144 -13.265 1.00 92.50 107 ALA A CA 1
ATOM 764 C C . ALA A 1 107 ? 6.634 -5.465 -14.054 1.00 92.50 107 ALA A C 1
ATOM 766 O O . ALA A 1 107 ? 7.667 -5.836 -14.624 1.00 92.50 107 ALA A O 1
ATOM 767 N N . TRP A 1 108 ? 5.498 -6.169 -14.096 1.00 93.88 108 TRP A N 1
ATOM 768 C CA . TRP A 1 108 ? 5.346 -7.412 -14.847 1.00 93.88 108 TRP A CA 1
ATOM 769 C C . TRP A 1 108 ? 5.377 -7.172 -16.362 1.00 93.88 108 TRP A C 1
ATOM 771 O O . TRP A 1 108 ? 6.164 -7.820 -17.055 1.00 93.88 108 TRP A O 1
ATOM 781 N N . ARG A 1 109 ? 4.613 -6.196 -16.877 1.00 92.06 109 ARG A N 1
ATOM 782 C CA . ARG A 1 109 ? 4.600 -5.826 -18.307 1.00 92.06 109 ARG A CA 1
ATOM 783 C C . ARG A 1 109 ? 5.971 -5.370 -18.794 1.00 92.06 109 ARG A C 1
ATOM 785 O O . ARG A 1 109 ? 6.416 -5.785 -19.860 1.00 92.06 109 ARG A O 1
ATOM 792 N N . ALA A 1 110 ? 6.694 -4.610 -17.976 1.00 91.88 110 ALA A N 1
ATOM 793 C CA . ALA A 1 110 ? 8.053 -4.178 -18.288 1.00 91.88 110 ALA A CA 1
ATOM 794 C C . ALA A 1 110 ? 9.126 -5.272 -18.096 1.00 91.88 110 ALA A C 1
ATOM 796 O O . ALA A 1 110 ? 10.323 -4.978 -18.184 1.00 91.88 110 ALA A O 1
ATOM 797 N N . ARG A 1 111 ? 8.727 -6.524 -17.805 1.00 91.56 111 ARG A N 1
ATOM 798 C CA . ARG A 1 111 ? 9.607 -7.683 -17.554 1.00 91.56 111 ARG A CA 1
ATOM 799 C C . ARG A 1 111 ? 10.668 -7.415 -16.484 1.00 91.56 111 ARG A C 1
ATOM 801 O O . ARG A 1 111 ? 11.781 -7.932 -16.544 1.00 91.56 111 ARG A O 1
ATOM 808 N N . LYS A 1 112 ? 10.349 -6.572 -15.497 1.00 92.31 112 LYS A N 1
ATOM 809 C CA . LYS A 1 112 ? 11.277 -6.252 -14.406 1.00 92.31 112 LYS A CA 1
ATOM 810 C C . LYS A 1 112 ? 11.217 -7.287 -13.297 1.00 92.31 112 LYS A C 1
ATOM 812 O O . LYS A 1 112 ? 12.242 -7.487 -12.659 1.00 92.31 112 LYS A O 1
ATOM 817 N N . ILE A 1 113 ? 10.086 -7.957 -13.107 1.00 91.69 113 ILE A N 1
ATOM 818 C CA . ILE A 1 113 ? 9.889 -9.036 -12.130 1.00 91.69 113 ILE A CA 1
ATOM 819 C C . ILE A 1 113 ? 9.535 -10.353 -12.825 1.00 91.69 113 ILE A C 1
ATOM 821 O O . ILE A 1 113 ? 9.080 -10.357 -13.969 1.00 91.69 113 ILE A O 1
ATOM 825 N N . ALA A 1 114 ? 9.726 -11.470 -12.118 1.00 92.88 114 ALA A N 1
ATOM 826 C CA . ALA A 1 114 ? 9.261 -12.775 -12.575 1.00 92.88 114 ALA A CA 1
ATOM 827 C C . ALA A 1 114 ? 7.727 -12.800 -12.692 1.00 92.88 114 ALA A C 1
ATOM 829 O O . ALA A 1 114 ? 7.022 -12.156 -11.912 1.00 92.88 114 ALA A O 1
ATOM 830 N N . ARG A 1 115 ? 7.209 -13.583 -13.646 1.00 93.50 115 ARG A N 1
ATOM 831 C CA . ARG A 1 115 ? 5.768 -13.684 -13.931 1.00 93.50 115 ARG A CA 1
ATOM 832 C C . ARG A 1 115 ? 4.950 -14.074 -12.699 1.00 93.50 115 ARG A C 1
ATOM 834 O O . ARG A 1 115 ? 3.967 -13.404 -12.400 1.00 93.50 115 ARG A O 1
ATOM 841 N N . TRP A 1 116 ? 5.384 -15.105 -11.974 1.00 93.94 116 TRP A N 1
ATOM 842 C CA . TRP A 1 116 ? 4.692 -15.575 -10.772 1.00 93.94 116 TRP A CA 1
ATOM 843 C C . TRP A 1 116 ? 4.624 -14.486 -9.692 1.00 93.94 116 TRP A C 1
ATOM 845 O O . TRP A 1 116 ? 3.607 -14.349 -9.024 1.00 93.94 116 TRP A O 1
ATOM 855 N N . PHE A 1 117 ? 5.672 -13.664 -9.564 1.00 92.12 117 PHE A N 1
ATOM 856 C CA . PHE A 1 117 ? 5.734 -12.592 -8.571 1.00 92.12 117 PHE A CA 1
ATOM 857 C C . PHE A 1 117 ? 4.780 -11.446 -8.925 1.00 92.12 117 PHE A C 1
ATOM 859 O O . PHE A 1 117 ? 4.078 -10.930 -8.060 1.00 92.12 117 PHE A O 1
ATOM 866 N N . GLY A 1 118 ? 4.692 -11.090 -10.212 1.00 92.88 118 GLY A N 1
ATOM 867 C CA . GLY A 1 118 ? 3.704 -10.123 -10.698 1.00 92.88 118 GLY A CA 1
ATOM 868 C C . GLY A 1 118 ? 2.267 -10.603 -10.494 1.00 92.88 118 GLY A C 1
ATOM 869 O O . GLY A 1 118 ? 1.429 -9.842 -10.017 1.00 92.88 118 GLY A O 1
ATOM 870 N N . GLN A 1 119 ? 1.993 -11.876 -10.791 1.00 94.88 119 GLN A N 1
ATOM 871 C CA . GLN A 1 119 ? 0.682 -12.495 -10.566 1.00 94.88 119 GLN A CA 1
ATOM 872 C C . GLN A 1 119 ? 0.322 -12.563 -9.079 1.00 94.88 119 GLN A C 1
ATOM 874 O O . GLN A 1 119 ? -0.806 -12.236 -8.722 1.00 94.88 119 GLN A O 1
ATOM 879 N N . ALA A 1 120 ? 1.278 -12.915 -8.213 1.00 94.75 120 ALA A N 1
ATOM 880 C CA . ALA A 1 120 ? 1.091 -12.905 -6.766 1.00 94.75 120 ALA A CA 1
ATOM 881 C C . ALA A 1 120 ? 0.776 -11.495 -6.246 1.00 94.75 120 ALA A C 1
ATOM 883 O O . ALA A 1 120 ? -0.113 -11.340 -5.416 1.00 94.75 120 ALA A O 1
ATOM 884 N N . GLY A 1 121 ? 1.441 -10.462 -6.777 1.00 94.31 121 GLY A N 1
ATOM 885 C CA . GLY A 1 121 ? 1.118 -9.067 -6.475 1.00 94.31 121 GLY A CA 1
ATOM 886 C C . GLY A 1 121 ? -0.321 -8.710 -6.855 1.00 94.31 121 GLY A C 1
ATOM 887 O O . GLY A 1 121 ? -1.068 -8.209 -6.021 1.00 94.31 121 GLY A O 1
ATOM 888 N N . VAL A 1 122 ? -0.754 -9.038 -8.077 1.00 96.81 122 VAL A N 1
ATOM 889 C CA . VAL A 1 122 ? -2.138 -8.790 -8.525 1.00 96.81 122 VAL A CA 1
ATOM 890 C C . VAL A 1 122 ? -3.154 -9.547 -7.665 1.00 96.81 122 VAL A C 1
ATOM 892 O O . VAL A 1 122 ? -4.113 -8.943 -7.190 1.00 96.81 122 VAL A O 1
ATOM 895 N N . ALA A 1 123 ? -2.930 -10.839 -7.415 1.00 97.00 123 ALA A N 1
ATOM 896 C CA . ALA A 1 123 ? -3.798 -11.654 -6.568 1.00 97.00 123 ALA A CA 1
ATOM 897 C C . ALA A 1 123 ? -3.864 -11.117 -5.129 1.00 97.00 123 ALA A C 1
ATOM 899 O O . ALA A 1 123 ? -4.947 -11.022 -4.560 1.00 97.00 123 ALA A O 1
ATOM 900 N N . GLY A 1 124 ? -2.729 -10.695 -4.564 1.00 94.50 124 GLY A N 1
ATOM 901 C CA . GLY A 1 124 ? -2.665 -10.063 -3.247 1.00 94.50 124 GLY A CA 1
ATOM 902 C C . GLY A 1 124 ? -3.433 -8.742 -3.190 1.00 94.50 124 GLY A C 1
ATOM 903 O O . GLY A 1 124 ? -4.147 -8.493 -2.225 1.00 94.50 124 GLY A O 1
ATOM 904 N N . GLY A 1 125 ? -3.359 -7.920 -4.240 1.00 95.69 125 GLY A N 1
ATOM 905 C CA . GLY A 1 125 ? -4.159 -6.698 -4.346 1.00 95.69 125 GLY A CA 1
ATOM 906 C C . GLY A 1 125 ? -5.663 -6.978 -4.404 1.00 95.69 125 GLY A C 1
ATOM 907 O O . GLY A 1 125 ? -6.433 -6.320 -3.711 1.00 95.69 125 GLY A O 1
ATOM 908 N N . ILE A 1 126 ? -6.081 -7.999 -5.160 1.00 97.44 126 ILE A N 1
ATOM 909 C CA . ILE A 1 126 ? -7.481 -8.454 -5.187 1.00 97.44 126 ILE A CA 1
ATOM 910 C C . ILE A 1 126 ? -7.912 -8.945 -3.801 1.00 97.44 126 ILE A C 1
ATOM 912 O O . ILE A 1 126 ? -8.988 -8.579 -3.335 1.00 97.44 126 ILE A O 1
ATOM 916 N N . ALA A 1 127 ? -7.071 -9.719 -3.114 1.00 95.88 127 ALA A N 1
ATOM 917 C CA . ALA A 1 127 ? -7.361 -10.187 -1.764 1.00 95.88 127 ALA A CA 1
ATOM 918 C C . ALA A 1 127 ? -7.539 -9.018 -0.780 1.00 95.88 127 ALA A C 1
ATOM 920 O O . ALA A 1 127 ? -8.500 -9.020 -0.021 1.00 95.88 127 ALA A O 1
ATOM 921 N N . VAL A 1 128 ? -6.680 -7.991 -0.834 1.00 95.50 128 VAL A N 1
ATOM 922 C CA . VAL A 1 128 ? -6.822 -6.773 -0.012 1.00 95.50 128 VAL A CA 1
ATOM 923 C C . VAL A 1 128 ? -8.164 -6.082 -0.263 1.00 95.50 128 VAL A C 1
ATOM 925 O O . VAL A 1 128 ? -8.830 -5.700 0.697 1.00 95.50 128 VAL A O 1
ATOM 928 N N . LEU A 1 129 ? -8.588 -5.964 -1.526 1.00 95.38 129 LEU A N 1
ATOM 929 C CA . LEU A 1 129 ? -9.890 -5.391 -1.875 1.00 95.38 129 LEU A CA 1
ATOM 930 C C . LEU A 1 129 ? -11.043 -6.219 -1.298 1.00 95.38 129 LEU A C 1
ATOM 932 O O . LEU A 1 129 ? -11.910 -5.670 -0.627 1.00 95.38 129 LEU A O 1
ATOM 936 N N . VAL A 1 130 ? -11.051 -7.530 -1.550 1.00 93.62 130 VAL A N 1
ATOM 937 C CA . VAL A 1 130 ? -12.121 -8.429 -1.090 1.00 93.62 130 VAL A CA 1
ATOM 938 C C . VAL A 1 130 ? -12.216 -8.420 0.432 1.00 93.62 130 VAL A C 1
ATOM 940 O O . VAL A 1 130 ? -13.309 -8.268 0.969 1.00 93.62 130 VAL A O 1
ATOM 943 N N . VAL A 1 131 ? -11.081 -8.514 1.128 1.00 91.50 131 VAL A N 1
ATOM 944 C CA . VAL A 1 131 ? -11.037 -8.443 2.593 1.00 91.50 131 VAL A CA 1
ATOM 945 C C . VAL A 1 131 ? -11.588 -7.107 3.081 1.00 91.50 131 VAL A C 1
ATOM 947 O O . VAL A 1 131 ? -12.435 -7.109 3.963 1.00 91.50 131 VAL A O 1
ATOM 950 N N . GLY A 1 132 ? -11.200 -5.982 2.474 1.00 89.44 132 GLY A N 1
ATOM 951 C CA . GLY A 1 132 ? -11.727 -4.670 2.857 1.00 89.44 132 GLY A CA 1
ATOM 952 C C . GLY A 1 132 ? -13.235 -4.517 2.640 1.00 89.44 132 GLY A C 1
ATOM 953 O O . GLY A 1 132 ? -13.912 -3.892 3.453 1.00 89.44 132 GLY A O 1
ATOM 954 N N . LEU A 1 133 ? -13.780 -5.110 1.571 1.00 89.94 133 LEU A N 1
ATOM 955 C CA . LEU A 1 133 ? -15.227 -5.147 1.334 1.00 89.94 133 LEU A CA 1
ATOM 956 C C . LEU A 1 133 ? -15.951 -5.974 2.400 1.00 89.94 133 LEU A C 1
ATOM 958 O O . LEU A 1 133 ? -16.984 -5.542 2.902 1.00 89.94 133 LEU A O 1
ATOM 962 N N . VAL A 1 134 ? -15.402 -7.134 2.769 1.00 88.31 134 VAL A N 1
ATOM 963 C CA . VAL A 1 134 ? -15.960 -7.991 3.827 1.00 88.31 134 VAL A CA 1
ATOM 964 C C . VAL A 1 134 ? -15.883 -7.302 5.192 1.00 88.31 134 VAL A C 1
ATOM 966 O O . VAL A 1 134 ? -16.859 -7.326 5.935 1.00 88.31 134 VAL A O 1
ATOM 969 N N . GLU A 1 135 ? -14.763 -6.646 5.502 1.00 84.56 135 GLU A N 1
ATOM 970 C CA . GLU A 1 135 ? -14.574 -5.863 6.730 1.00 84.56 135 GLU A CA 1
ATOM 971 C C . GLU A 1 135 ? -15.623 -4.763 6.870 1.00 84.56 135 GLU A C 1
ATOM 973 O O . GLU A 1 135 ? -16.245 -4.635 7.921 1.00 84.56 135 GLU A O 1
ATOM 978 N N . ALA A 1 136 ? -15.862 -4.001 5.801 1.00 82.81 136 ALA A N 1
ATOM 979 C CA . ALA A 1 136 ? -16.862 -2.942 5.818 1.00 82.81 136 ALA A CA 1
ATOM 980 C C . ALA A 1 136 ? -18.300 -3.478 5.847 1.00 82.81 136 ALA A C 1
ATOM 982 O O . ALA A 1 136 ? -19.156 -2.867 6.474 1.00 82.81 136 ALA A O 1
ATOM 983 N N . ALA A 1 137 ? -18.579 -4.595 5.170 1.00 83.25 137 ALA A N 1
ATOM 984 C CA . ALA A 1 137 ? -19.922 -5.171 5.124 1.00 83.25 137 ALA A CA 1
ATOM 985 C C . ALA A 1 137 ? -20.326 -5.853 6.439 1.00 83.25 137 ALA A C 1
ATOM 987 O O . ALA A 1 137 ? -21.500 -5.846 6.794 1.00 83.25 137 ALA A O 1
ATOM 988 N N . GLY A 1 138 ? -19.371 -6.470 7.137 1.00 78.38 138 GLY A N 1
ATOM 989 C CA . GLY A 1 138 ? -19.621 -7.207 8.375 1.00 78.38 138 GLY A CA 1
ATOM 990 C C . GLY A 1 138 ? -19.356 -6.421 9.657 1.00 78.38 138 GLY A C 1
ATOM 991 O O . GLY A 1 138 ? -19.359 -7.042 10.718 1.00 78.38 138 GLY A O 1
ATOM 992 N N . ASP A 1 139 ? -19.031 -5.122 9.567 1.00 71.06 139 ASP A N 1
ATOM 993 C CA . ASP A 1 139 ? -18.442 -4.326 10.662 1.00 71.06 139 ASP A CA 1
ATOM 994 C C . ASP A 1 139 ? -17.300 -5.075 11.374 1.00 71.06 139 ASP A C 1
ATOM 996 O O . ASP A 1 139 ? -17.071 -4.963 12.582 1.00 71.06 139 ASP A O 1
ATOM 1000 N N . TRP A 1 140 ? -16.586 -5.898 10.606 1.00 67.69 140 TRP A N 1
ATOM 1001 C CA . TRP A 1 140 ? -15.614 -6.820 11.149 1.00 67.69 140 TRP A CA 1
ATOM 1002 C C . TRP A 1 140 ? -14.290 -6.098 11.324 1.00 67.69 140 TRP A C 1
ATOM 1004 O O . TRP A 1 140 ? -13.724 -5.534 10.384 1.00 67.69 140 TRP A O 1
ATOM 1014 N N . THR A 1 141 ? -13.775 -6.151 12.545 1.00 66.81 141 THR A N 1
ATOM 1015 C CA . THR A 1 141 ? -12.449 -5.651 12.865 1.00 66.81 141 THR A CA 1
ATOM 1016 C C . THR A 1 141 ? -11.622 -6.738 13.537 1.00 66.81 141 THR A C 1
ATOM 1018 O O . THR A 1 141 ? -12.134 -7.646 14.201 1.00 66.81 141 THR A O 1
ATOM 1021 N N . LEU A 1 142 ? -10.307 -6.674 13.352 1.00 58.84 142 LEU A N 1
ATOM 1022 C CA . LEU A 1 142 ? -9.402 -7.685 13.875 1.00 58.84 142 LEU A CA 1
ATOM 1023 C C . LEU A 1 142 ? -9.182 -7.473 15.381 1.00 58.84 142 LEU A C 1
ATOM 1025 O O . LEU A 1 142 ? -8.861 -6.372 15.830 1.00 58.84 142 LEU A O 1
ATOM 1029 N N . ALA A 1 143 ? -9.352 -8.549 16.159 1.00 54.66 143 ALA A N 1
ATOM 1030 C CA . ALA A 1 143 ? -9.129 -8.598 17.609 1.00 54.66 143 ALA A CA 1
ATOM 1031 C C . ALA A 1 143 ? -9.924 -7.562 18.442 1.00 54.66 143 ALA A C 1
ATOM 1033 O O . ALA A 1 143 ? -9.434 -7.089 19.465 1.00 54.66 143 ALA A O 1
ATOM 1034 N N . GLY A 1 144 ? -11.133 -7.177 18.009 1.00 55.94 144 GLY A N 1
ATOM 1035 C CA . GLY A 1 144 ? -11.979 -6.206 18.725 1.00 55.94 144 GLY A CA 1
ATOM 1036 C C . GLY A 1 144 ? -11.425 -4.771 18.757 1.00 55.94 144 GLY A C 1
ATOM 1037 O O . GLY A 1 144 ? -12.035 -3.888 19.356 1.00 55.94 144 GLY A O 1
ATOM 1038 N N . GLY A 1 145 ? -10.279 -4.525 18.110 1.00 57.25 145 GLY A N 1
ATOM 1039 C CA . GLY A 1 145 ? -9.698 -3.201 17.885 1.00 57.25 145 GLY A CA 1
ATOM 1040 C C . GLY A 1 145 ? -10.051 -2.676 16.495 1.00 57.25 145 GLY A C 1
ATOM 1041 O O . GLY A 1 145 ? -10.476 -3.444 15.643 1.00 57.25 145 GLY A O 1
ATOM 1042 N N . ARG A 1 146 ? -9.849 -1.382 16.214 1.00 65.50 146 ARG A N 1
ATOM 1043 C CA . ARG A 1 146 ? -10.072 -0.772 14.878 1.00 65.50 146 ARG A CA 1
ATOM 1044 C C . ARG A 1 146 ? -8.949 -1.111 13.877 1.00 65.50 146 ARG A C 1
ATOM 1046 O O . ARG A 1 146 ? -8.504 -0.255 13.115 1.00 65.50 146 ARG A O 1
ATOM 1053 N N . VAL A 1 147 ? -8.448 -2.345 13.921 1.00 69.62 147 VAL A N 1
ATOM 1054 C CA . VAL A 1 147 ? -7.397 -2.853 13.034 1.00 69.62 147 VAL A CA 1
ATOM 1055 C C . VAL A 1 147 ? -8.053 -3.599 11.879 1.00 69.62 147 VAL A C 1
ATOM 1057 O O . VAL A 1 147 ? -8.856 -4.503 12.100 1.00 69.62 147 VAL A O 1
ATOM 1060 N N . PHE A 1 148 ? -7.676 -3.243 10.654 1.00 80.62 148 PHE A N 1
ATOM 1061 C CA . PHE A 1 148 ? -8.175 -3.869 9.431 1.00 80.62 148 PHE A CA 1
ATOM 1062 C C . PHE A 1 148 ? -7.098 -4.800 8.851 1.00 80.62 148 PHE A C 1
ATOM 1064 O O . PHE A 1 148 ? -5.976 -4.364 8.572 1.00 80.62 148 PHE A O 1
ATOM 1071 N N . ALA A 1 149 ? -7.420 -6.077 8.652 1.00 84.62 149 ALA A N 1
ATOM 1072 C CA . ALA A 1 149 ? -6.602 -7.045 7.922 1.00 84.62 149 ALA A CA 1
ATOM 1073 C C . ALA A 1 149 ? -6.246 -6.553 6.514 1.00 84.62 149 ALA A C 1
ATOM 1075 O O . ALA A 1 149 ? -5.117 -6.772 6.074 1.00 84.62 149 ALA A O 1
ATOM 1076 N N . SER A 1 150 ? -7.142 -5.840 5.826 1.00 87.56 150 SER A N 1
ATOM 1077 C CA . SER A 1 150 ? -6.824 -5.223 4.528 1.00 87.56 150 SER A CA 1
ATOM 1078 C C . SER A 1 150 ? -5.648 -4.235 4.622 1.00 87.56 150 SER A C 1
ATOM 1080 O O . SER A 1 150 ? -4.747 -4.249 3.777 1.00 87.56 150 SER A O 1
ATOM 1082 N N . SER A 1 151 ? -5.586 -3.443 5.699 1.00 88.81 151 SER A N 1
ATOM 1083 C CA . SER A 1 151 ? -4.467 -2.528 5.973 1.00 88.81 151 SER A CA 1
ATOM 1084 C C . SER A 1 151 ? -3.172 -3.284 6.272 1.00 88.81 151 SER A C 1
ATOM 108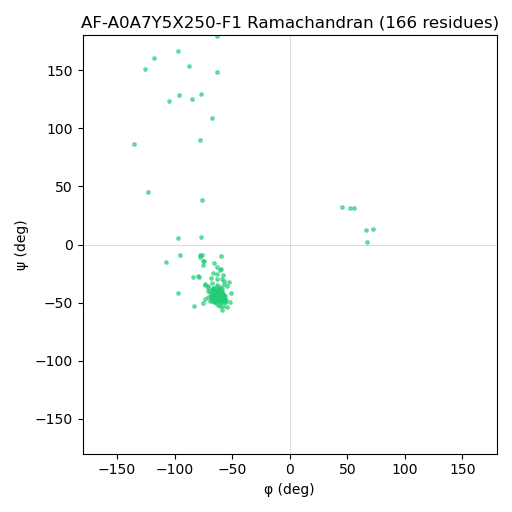6 O O . SER A 1 151 ? -2.112 -2.900 5.777 1.00 88.81 151 SER A O 1
ATOM 1088 N N . LEU A 1 152 ? -3.240 -4.387 7.028 1.00 90.81 152 LEU A N 1
ATOM 1089 C CA . LEU A 1 152 ? -2.075 -5.242 7.286 1.00 90.81 152 LEU A CA 1
ATOM 1090 C C . LEU A 1 152 ? -1.550 -5.882 5.993 1.00 90.81 152 LEU A C 1
ATOM 1092 O O . LEU A 1 152 ? -0.343 -5.871 5.748 1.00 90.81 152 LEU A O 1
ATOM 1096 N N . GLY A 1 153 ? -2.443 -6.371 5.129 1.00 92.00 153 GLY A N 1
ATOM 1097 C CA . GLY A 1 153 ? -2.086 -6.902 3.813 1.00 92.00 153 GLY A CA 1
ATOM 1098 C C . GLY A 1 153 ? -1.365 -5.867 2.947 1.00 92.00 153 GLY A C 1
ATOM 1099 O O . GLY A 1 153 ? -0.334 -6.167 2.338 1.00 92.00 153 GLY A O 1
ATOM 1100 N N . PHE A 1 154 ? -1.835 -4.617 2.959 1.00 95.00 154 PHE A N 1
ATOM 1101 C CA . PHE A 1 154 ? -1.146 -3.526 2.275 1.00 95.00 154 PHE A CA 1
ATOM 1102 C C . PHE A 1 154 ? 0.230 -3.217 2.885 1.00 95.00 154 PHE A C 1
ATOM 1104 O O . PHE A 1 154 ? 1.197 -3.033 2.145 1.00 95.00 154 PHE A O 1
ATOM 1111 N N . MET A 1 155 ? 0.366 -3.219 4.215 1.00 95.81 155 MET A N 1
ATOM 1112 C CA . MET A 1 155 ? 1.664 -3.033 4.881 1.00 95.81 155 MET A CA 1
ATOM 1113 C C . MET A 1 155 ? 2.670 -4.121 4.498 1.00 95.81 155 MET A C 1
ATOM 1115 O O . MET A 1 155 ? 3.819 -3.802 4.192 1.00 95.81 155 MET A O 1
ATOM 1119 N N . VAL A 1 156 ? 2.245 -5.387 4.442 1.00 95.94 156 VAL A N 1
ATOM 1120 C CA . VAL A 1 156 ? 3.090 -6.493 3.963 1.00 95.94 156 VAL A CA 1
ATOM 1121 C C . VAL A 1 156 ? 3.576 -6.212 2.541 1.00 95.94 156 VAL A C 1
ATOM 1123 O O . VAL A 1 156 ? 4.772 -6.323 2.263 1.00 95.94 156 VAL A O 1
ATOM 1126 N N . TRP A 1 157 ? 2.684 -5.771 1.651 1.00 96.94 157 TRP A N 1
ATOM 1127 C CA . TRP A 1 157 ? 3.076 -5.387 0.297 1.00 96.94 157 TRP A CA 1
ATOM 1128 C C . TRP A 1 157 ? 4.082 -4.221 0.275 1.00 96.94 157 TRP A C 1
ATOM 1130 O O . TRP A 1 157 ? 5.039 -4.264 -0.505 1.00 96.94 157 TRP A O 1
ATOM 1140 N N . VAL A 1 158 ? 3.930 -3.213 1.144 1.00 96.50 158 VAL A N 1
ATOM 1141 C CA . VAL A 1 158 ? 4.896 -2.105 1.263 1.00 96.50 158 VAL A CA 1
ATOM 1142 C C . VAL A 1 158 ? 6.279 -2.631 1.653 1.00 96.50 158 VAL A C 1
ATOM 1144 O O . VAL A 1 158 ? 7.259 -2.273 1.003 1.00 96.50 158 VAL A O 1
ATOM 1147 N N . VAL A 1 159 ? 6.375 -3.515 2.653 1.00 96.75 159 VAL A N 1
ATOM 1148 C CA . VAL A 1 159 ? 7.649 -4.128 3.087 1.0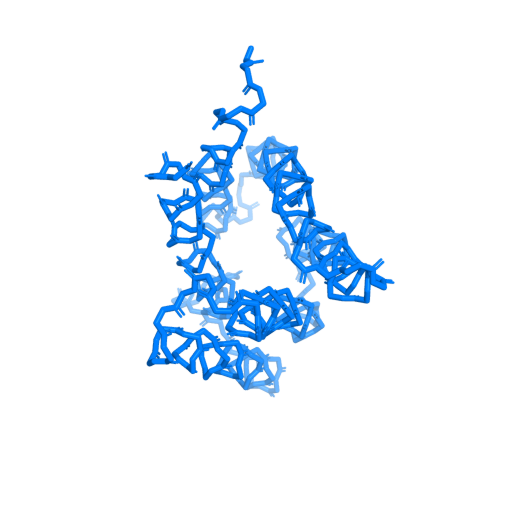0 96.75 159 VAL A CA 1
ATOM 1149 C C . VAL A 1 159 ? 8.296 -4.909 1.945 1.00 96.75 159 VAL A C 1
ATOM 1151 O O . VAL A 1 159 ? 9.486 -4.737 1.663 1.00 96.75 159 VAL A O 1
ATOM 1154 N N . VAL A 1 160 ? 7.522 -5.748 1.254 1.00 95.44 160 VAL A N 1
ATOM 1155 C CA . VAL A 1 160 ? 8.008 -6.550 0.122 1.00 95.44 160 VAL A CA 1
ATOM 1156 C C . VAL A 1 160 ? 8.519 -5.644 -1.002 1.00 95.44 160 VAL A C 1
ATOM 1158 O O . VAL A 1 160 ? 9.627 -5.836 -1.510 1.00 95.44 160 VAL A O 1
ATOM 1161 N N . THR A 1 161 ? 7.755 -4.609 -1.349 1.00 94.12 161 THR A N 1
ATOM 1162 C CA . THR A 1 1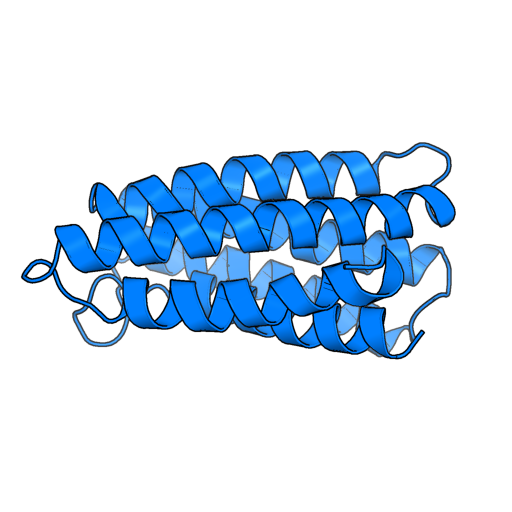61 ? 8.099 -3.668 -2.421 1.00 94.12 161 THR A CA 1
ATOM 1163 C C . THR A 1 161 ? 9.312 -2.818 -2.060 1.00 94.12 161 THR A C 1
ATOM 1165 O O . THR A 1 161 ? 10.218 -2.677 -2.880 1.00 94.12 161 THR A O 1
ATOM 1168 N N . ALA A 1 162 ? 9.393 -2.303 -0.832 1.00 93.50 162 ALA A N 1
ATOM 1169 C CA . ALA A 1 162 ? 10.560 -1.579 -0.332 1.00 93.50 162 ALA A CA 1
ATOM 1170 C C . ALA A 1 162 ? 11.825 -2.443 -0.415 1.00 93.50 162 ALA A C 1
ATOM 1172 O O . ALA A 1 162 ? 12.839 -2.004 -0.960 1.00 93.50 162 ALA A O 1
ATOM 1173 N N . THR A 1 163 ? 11.737 -3.702 0.027 1.00 94.00 163 THR A N 1
ATOM 1174 C CA . THR A 1 163 ? 12.843 -4.669 -0.049 1.00 94.00 163 THR A CA 1
ATOM 1175 C C . THR A 1 163 ? 13.303 -4.873 -1.488 1.00 94.00 163 THR A C 1
ATOM 1177 O O . THR A 1 163 ? 14.499 -4.844 -1.779 1.00 94.00 163 THR A O 1
ATOM 1180 N N . TYR A 1 164 ? 12.357 -5.045 -2.410 1.00 90.94 164 TYR A N 1
ATOM 1181 C CA . TYR A 1 164 ? 12.661 -5.215 -3.823 1.00 90.94 164 TYR A CA 1
ATOM 1182 C C . TYR A 1 164 ? 13.321 -3.969 -4.435 1.00 90.94 164 TYR A C 1
ATOM 1184 O O . TYR A 1 164 ? 14.296 -4.087 -5.178 1.00 90.94 164 TYR A O 1
ATOM 1192 N N . LEU A 1 165 ? 12.823 -2.775 -4.106 1.00 89.94 165 LEU A N 1
ATOM 1193 C CA . LEU A 1 165 ? 13.357 -1.510 -4.610 1.00 89.94 165 LEU A CA 1
ATOM 1194 C C . LEU A 1 165 ? 14.758 -1.194 -4.076 1.00 89.94 165 LEU A C 1
ATOM 1196 O O . LEU A 1 165 ? 15.505 -0.520 -4.776 1.00 89.94 165 LEU A O 1
ATOM 1200 N N . LEU A 1 166 ? 15.116 -1.655 -2.876 1.00 90.81 166 LEU A N 1
ATOM 1201 C CA . LEU A 1 166 ? 16.451 -1.452 -2.300 1.00 90.81 166 LEU A CA 1
ATOM 1202 C C . LEU A 1 166 ? 17.500 -2.425 -2.843 1.00 90.81 166 LEU A C 1
ATOM 1204 O O . LEU A 1 166 ? 18.681 -2.092 -2.864 1.00 90.81 166 LEU A O 1
ATOM 1208 N N . ARG A 1 167 ? 17.092 -3.621 -3.286 1.00 85.75 167 ARG A N 1
ATOM 1209 C CA . ARG A 1 167 ? 18.005 -4.631 -3.851 1.00 85.75 167 ARG A CA 1
ATOM 1210 C C . ARG A 1 167 ? 18.467 -4.326 -5.282 1.00 85.75 167 ARG A C 1
ATOM 1212 O O . ARG A 1 167 ? 19.320 -5.043 -5.792 1.00 85.75 167 ARG A O 1
ATOM 1219 N N . ARG A 1 168 ? 17.891 -3.322 -5.947 1.00 65.25 168 ARG A N 1
ATOM 1220 C CA . ARG A 1 168 ? 18.163 -2.979 -7.351 1.00 65.25 168 ARG A CA 1
ATOM 1221 C C . ARG A 1 168 ? 18.394 -1.497 -7.553 1.00 65.25 168 ARG A C 1
ATOM 1223 O O . ARG A 1 168 ? 19.137 -1.147 -8.484 1.00 65.25 168 ARG A O 1
#

Radius of gyration: 15.32 Å; Cα contacts (8 Å, |Δi|>4): 243; chains: 1; bounding box: 40×28×46 Å